Protein AF-A0A955LKS3-F1 (afdb_monomer_lite)

pLDDT: mean 90.47, std 11.72, range [43.03, 98.38]

Structure (mmCIF, N/CA/C/O backbone):
data_AF-A0A955LKS3-F1
#
_entry.id   AF-A0A955LKS3-F1
#
loop_
_atom_site.group_PDB
_atom_site.id
_atom_site.type_symbol
_atom_site.label_atom_id
_atom_site.label_alt_id
_atom_site.label_comp_id
_atom_site.label_asym_id
_atom_site.label_entity_id
_atom_site.label_seq_id
_atom_site.pdbx_PDB_ins_code
_atom_site.Cartn_x
_atom_site.Cartn_y
_atom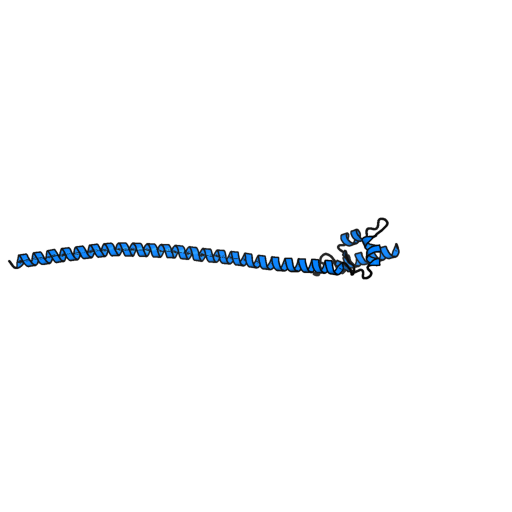_site.Cartn_z
_atom_site.occupancy
_atom_site.B_iso_or_equiv
_atom_site.auth_seq_id
_atom_site.auth_comp_id
_atom_site.auth_asym_id
_atom_site.auth_atom_id
_atom_site.pdbx_PDB_model_num
ATOM 1 N N . LYS A 1 1 ? 23.902 3.319 -39.694 1.00 69.25 1 LYS A N 1
ATOM 2 C CA . LYS A 1 1 ? 23.149 4.134 -38.701 1.00 69.25 1 LYS A CA 1
ATOM 3 C C . LYS A 1 1 ? 21.630 4.077 -38.940 1.00 69.25 1 LYS A C 1
ATOM 5 O O . LYS A 1 1 ? 20.949 3.507 -38.103 1.00 69.25 1 LYS A O 1
ATOM 10 N N . LYS A 1 2 ? 21.089 4.543 -40.083 1.00 78.06 2 LYS A N 1
ATOM 11 C CA . LYS A 1 2 ? 19.626 4.555 -40.359 1.00 78.06 2 LYS A CA 1
ATOM 12 C C . LYS A 1 2 ? 18.926 3.184 -40.276 1.00 78.06 2 LYS A C 1
ATOM 14 O O . LYS A 1 2 ? 17.928 3.069 -39.577 1.00 78.06 2 LYS A O 1
ATOM 19 N N . GLU A 1 3 ? 19.472 2.146 -40.913 1.00 83.38 3 GLU A N 1
ATOM 20 C CA . GLU A 1 3 ? 18.896 0.785 -40.846 1.00 83.38 3 GLU A CA 1
ATOM 21 C C . GLU A 1 3 ? 18.873 0.217 -39.422 1.00 83.38 3 GLU A C 1
ATOM 23 O O . GLU A 1 3 ? 17.921 -0.442 -39.017 1.00 83.38 3 GLU A O 1
ATOM 28 N N . PHE A 1 4 ? 19.892 0.535 -38.625 1.00 82.88 4 PHE A N 1
ATOM 29 C CA . PHE A 1 4 ? 19.967 0.101 -37.237 1.00 82.88 4 PHE A CA 1
ATOM 30 C C . PHE A 1 4 ? 18.887 0.778 -36.373 1.00 82.88 4 PHE A C 1
ATOM 32 O O . PHE A 1 4 ? 18.141 0.094 -35.680 1.00 82.88 4 PHE A O 1
ATOM 39 N N . VAL A 1 5 ? 18.722 2.102 -36.489 1.00 84.75 5 VAL A N 1
ATOM 40 C CA . VAL A 1 5 ? 17.639 2.854 -35.819 1.00 84.75 5 VAL A CA 1
ATOM 41 C C . VAL A 1 5 ? 16.265 2.304 -36.208 1.00 84.75 5 VAL A C 1
ATOM 43 O O . VAL A 1 5 ? 15.416 2.078 -35.346 1.00 84.75 5 VAL A O 1
ATOM 46 N N . LYS A 1 6 ? 16.056 2.020 -37.498 1.00 88.12 6 LYS A N 1
ATOM 47 C CA . LYS A 1 6 ? 14.826 1.398 -38.004 1.00 88.12 6 LYS A CA 1
ATOM 48 C C . LYS A 1 6 ? 14.591 0.016 -37.387 1.00 88.12 6 LYS A C 1
ATOM 50 O O . LYS A 1 6 ? 13.472 -0.279 -36.978 1.00 88.12 6 LYS A O 1
ATOM 55 N N . SER A 1 7 ? 15.633 -0.808 -37.280 1.00 89.56 7 SER A N 1
ATOM 56 C CA . SER A 1 7 ? 15.549 -2.129 -36.648 1.00 89.56 7 SER A CA 1
ATOM 57 C C . SER A 1 7 ? 15.196 -2.044 -35.162 1.00 89.56 7 SER A C 1
ATOM 59 O O . SER A 1 7 ? 14.412 -2.857 -34.679 1.00 89.56 7 SER A O 1
ATOM 61 N N . VAL A 1 8 ? 15.754 -1.078 -34.430 1.00 90.06 8 VAL A N 1
ATOM 62 C CA . VAL A 1 8 ? 15.442 -0.873 -33.005 1.00 90.06 8 VAL A CA 1
ATOM 63 C C . VAL A 1 8 ? 13.999 -0.410 -32.839 1.00 90.06 8 VAL A C 1
ATOM 65 O O . VAL A 1 8 ? 13.277 -0.948 -32.005 1.00 90.06 8 VAL A O 1
ATOM 68 N N . LYS A 1 9 ? 13.542 0.512 -33.692 1.00 92.31 9 LYS A N 1
ATOM 69 C CA . LYS A 1 9 ? 12.145 0.956 -33.726 1.00 92.31 9 LYS A CA 1
ATOM 70 C C . LYS A 1 9 ? 11.175 -0.202 -33.980 1.00 92.31 9 LYS A C 1
ATOM 72 O O . LYS A 1 9 ? 10.200 -0.342 -33.252 1.00 92.31 9 LYS A O 1
ATOM 77 N N . LEU A 1 10 ? 11.490 -1.074 -34.942 1.00 95.38 10 LEU A N 1
ATOM 78 C CA . LEU A 1 10 ? 10.701 -2.278 -35.215 1.00 95.38 10 LEU A CA 1
ATOM 79 C C . LEU A 1 10 ? 10.630 -3.198 -33.990 1.00 95.38 10 LEU A C 1
ATOM 81 O O . LEU A 1 10 ? 9.572 -3.748 -33.700 1.00 95.38 10 LEU A O 1
ATOM 85 N N . ARG A 1 11 ? 11.737 -3.348 -33.253 1.00 95.19 11 ARG A N 1
ATOM 86 C CA . ARG A 1 11 ? 11.751 -4.163 -32.034 1.00 95.19 11 ARG A CA 1
ATOM 87 C C . ARG A 1 11 ? 10.915 -3.540 -30.914 1.00 95.19 11 ARG A C 1
ATOM 89 O O . ARG A 1 11 ? 10.218 -4.272 -30.224 1.00 95.19 11 ARG A O 1
ATOM 96 N N . ILE A 1 12 ? 10.942 -2.216 -30.765 1.00 96.44 12 ILE A N 1
ATOM 97 C CA . ILE A 1 12 ? 10.061 -1.490 -29.836 1.00 96.44 12 ILE A CA 1
ATOM 98 C C . ILE A 1 12 ? 8.591 -1.753 -30.187 1.00 96.44 12 ILE A C 1
ATOM 100 O O . ILE A 1 12 ? 7.813 -2.116 -29.310 1.00 96.44 12 ILE A O 1
ATOM 104 N N . ASP A 1 13 ? 8.219 -1.615 -31.462 1.00 97.44 13 ASP A N 1
ATOM 105 C CA . ASP A 1 13 ? 6.843 -1.843 -31.921 1.00 97.44 13 ASP A CA 1
ATOM 106 C C . ASP A 1 13 ? 6.393 -3.290 -31.710 1.00 97.44 13 ASP A C 1
ATOM 108 O O . ASP A 1 13 ? 5.274 -3.542 -31.259 1.00 97.44 13 ASP A O 1
ATOM 112 N N . GLU A 1 14 ? 7.279 -4.246 -31.994 1.00 97.75 14 GLU A N 1
ATOM 113 C CA . GLU A 1 14 ? 7.033 -5.659 -31.734 1.00 97.75 14 GLU A CA 1
ATOM 114 C C . GLU A 1 14 ? 6.794 -5.913 -30.245 1.00 97.75 14 GLU A C 1
ATOM 116 O O . GLU A 1 14 ? 5.833 -6.597 -29.899 1.00 97.75 14 GLU A O 1
ATOM 121 N N . ILE A 1 15 ? 7.630 -5.348 -29.367 1.00 97.75 15 ILE A N 1
ATOM 122 C CA . ILE A 1 15 ? 7.488 -5.536 -27.923 1.00 97.75 15 ILE A CA 1
ATOM 123 C C . ILE A 1 15 ? 6.175 -4.941 -27.424 1.00 97.75 15 ILE A C 1
ATOM 125 O O . ILE A 1 15 ? 5.435 -5.611 -26.706 1.00 97.75 15 ILE A O 1
ATOM 129 N N . ALA A 1 16 ? 5.870 -3.713 -27.843 1.00 97.62 16 ALA A N 1
ATOM 130 C CA . ALA A 1 16 ? 4.649 -3.024 -27.457 1.00 97.62 16 ALA A CA 1
ATOM 131 C C . ALA A 1 16 ? 3.390 -3.783 -27.893 1.00 97.62 16 ALA A C 1
ATOM 133 O O . ALA A 1 16 ? 2.402 -3.795 -27.172 1.00 97.62 16 ALA A O 1
ATOM 134 N N . THR A 1 17 ? 3.433 -4.433 -29.058 1.00 96.94 17 THR A N 1
ATOM 135 C CA . THR A 1 17 ? 2.279 -5.161 -29.600 1.00 96.94 17 THR A CA 1
ATOM 136 C C . THR A 1 17 ? 2.147 -6.567 -29.015 1.00 96.94 17 THR A C 1
ATOM 138 O O . THR A 1 17 ? 1.034 -7.032 -28.809 1.00 96.94 17 THR A O 1
ATOM 141 N N . LYS A 1 18 ? 3.263 -7.271 -28.779 1.00 96.19 18 LYS A N 1
ATOM 142 C CA . LYS A 1 18 ? 3.244 -8.692 -28.392 1.00 96.19 18 LYS A CA 1
ATOM 143 C C . LYS A 1 18 ? 3.303 -8.945 -26.888 1.00 96.19 18 LYS A C 1
ATOM 145 O O . LYS A 1 18 ? 2.870 -10.008 -26.464 1.00 96.19 18 LYS A O 1
ATOM 150 N N . TYR A 1 19 ? 3.893 -8.041 -26.104 1.00 96.00 19 TYR A N 1
ATOM 151 C CA . TYR A 1 19 ? 4.193 -8.302 -24.687 1.00 96.00 19 TYR A CA 1
ATOM 152 C C . TYR A 1 19 ? 3.543 -7.314 -23.716 1.00 96.00 19 TYR A C 1
ATOM 154 O O . TYR A 1 19 ? 3.638 -7.517 -22.508 1.00 96.00 19 TYR A O 1
ATOM 162 N N . ILE A 1 20 ? 2.895 -6.260 -24.218 1.00 97.12 20 ILE A N 1
ATOM 163 C CA . ILE A 1 20 ? 2.095 -5.339 -23.405 1.00 97.12 20 ILE A CA 1
ATOM 164 C C . ILE A 1 20 ? 0.619 -5.651 -23.664 1.00 97.12 20 ILE A C 1
ATOM 166 O O . ILE A 1 20 ? -0.042 -4.996 -24.465 1.00 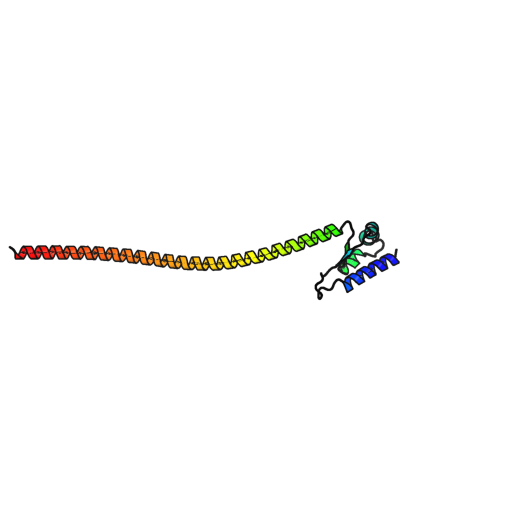97.12 20 ILE A O 1
ATOM 170 N N . ALA A 1 21 ? 0.120 -6.678 -22.982 1.00 95.75 21 ALA A N 1
ATOM 171 C CA . ALA A 1 21 ? -1.258 -7.151 -23.039 1.00 95.75 21 ALA A CA 1
ATOM 172 C C . ALA A 1 21 ? 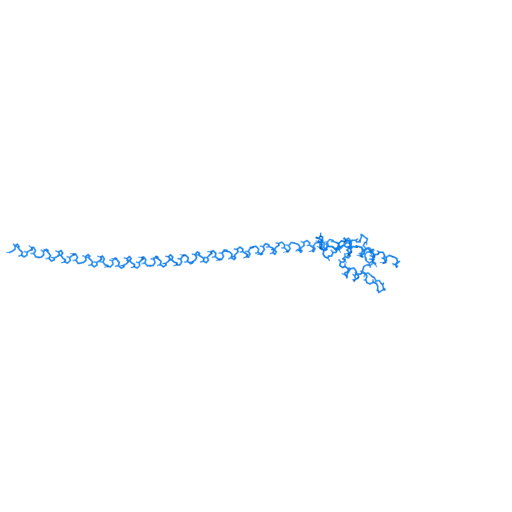-1.854 -7.229 -21.616 1.00 95.75 21 ALA A C 1
ATOM 174 O O . ALA A 1 21 ? -1.938 -8.314 -21.034 1.00 95.75 21 ALA A O 1
ATOM 175 N N . PRO A 1 22 ? -2.278 -6.090 -21.027 1.00 95.25 22 PRO A N 1
ATOM 176 C CA . PRO A 1 22 ? -2.871 -6.074 -19.687 1.00 95.25 22 PRO A CA 1
ATOM 177 C C . PRO A 1 22 ? -4.087 -6.998 -19.540 1.00 95.25 22 PRO A C 1
ATOM 179 O O . PRO A 1 22 ? -4.262 -7.609 -18.489 1.00 95.25 22 PRO A O 1
ATOM 182 N N . ASP A 1 23 ? -4.875 -7.162 -20.607 1.00 94.94 23 ASP A N 1
ATOM 183 C CA . ASP A 1 23 ? -6.034 -8.067 -20.642 1.00 94.94 23 ASP A CA 1
ATOM 184 C C . ASP A 1 23 ? -5.638 -9.555 -20.540 1.00 94.94 23 ASP A C 1
ATOM 186 O O . ASP A 1 23 ? -6.448 -10.390 -20.143 1.00 94.94 23 ASP A O 1
ATOM 190 N N . GLU A 1 24 ? -4.380 -9.887 -20.843 1.00 95.00 24 GLU A N 1
ATOM 191 C CA . GLU A 1 24 ? -3.789 -11.223 -20.686 1.00 95.00 24 GLU A CA 1
ATOM 192 C C . GLU A 1 24 ? -2.970 -11.354 -19.385 1.00 95.00 24 GLU A C 1
ATOM 194 O O . GLU A 1 24 ? -2.302 -12.363 -19.156 1.00 95.00 24 GLU A O 1
ATOM 199 N N . GLY A 1 25 ? -3.018 -10.347 -18.505 1.00 92.19 25 GLY A N 1
ATOM 200 C CA . GLY A 1 25 ? -2.351 -10.365 -17.202 1.00 92.19 25 GLY A CA 1
ATOM 201 C C . GLY A 1 25 ? -0.892 -9.905 -17.213 1.00 92.19 25 GLY A C 1
ATOM 202 O O . GLY A 1 25 ? -0.181 -10.124 -16.229 1.00 92.19 25 GLY A O 1
ATOM 203 N N . THR A 1 26 ? -0.418 -9.264 -18.287 1.00 95.06 26 THR A N 1
ATOM 204 C CA . THR A 1 26 ? 0.901 -8.613 -18.278 1.00 95.06 26 THR A CA 1
ATOM 205 C C . THR A 1 26 ? 0.844 -7.250 -17.591 1.00 95.06 26 THR A C 1
ATOM 207 O O . THR A 1 26 ? -0.220 -6.674 -17.364 1.00 95.06 26 THR A O 1
ATOM 210 N N . LEU A 1 27 ? 2.018 -6.683 -17.307 1.00 93.00 27 LEU A N 1
ATOM 211 C CA . LEU A 1 27 ? 2.105 -5.266 -16.972 1.00 93.00 27 LEU A CA 1
ATOM 212 C C . LEU A 1 27 ? 1.764 -4.406 -18.189 1.00 93.00 27 LEU A C 1
ATOM 214 O O . LEU A 1 27 ? 1.785 -4.847 -19.340 1.00 93.00 27 LEU A O 1
ATOM 218 N N . ASP A 1 28 ? 1.475 -3.147 -17.907 1.00 94.69 28 ASP A N 1
ATOM 219 C CA . ASP A 1 28 ? 1.121 -2.131 -18.883 1.00 94.69 28 ASP A CA 1
ATOM 220 C C . ASP A 1 28 ? 2.360 -1.444 -19.497 1.00 94.69 28 ASP A C 1
ATOM 222 O O . ASP A 1 28 ? 2.248 -0.471 -20.239 1.00 94.69 28 ASP A O 1
ATOM 226 N N . PHE A 1 29 ? 3.544 -1.994 -19.237 1.00 95.81 29 PHE A N 1
ATOM 227 C CA . PHE A 1 29 ? 4.816 -1.634 -19.844 1.00 95.81 29 PHE A CA 1
ATOM 228 C C . PHE A 1 29 ? 5.696 -2.880 -20.006 1.00 95.81 29 PHE A C 1
ATOM 230 O O . PHE A 1 29 ? 5.470 -3.907 -19.363 1.00 95.81 29 PHE A O 1
ATOM 237 N N . ALA A 1 30 ? 6.748 -2.777 -20.817 1.00 96.88 30 ALA A N 1
ATOM 238 C CA . ALA A 1 30 ? 7.747 -3.833 -20.977 1.00 96.88 30 ALA A CA 1
ATOM 239 C C . ALA A 1 30 ? 9.174 -3.280 -20.892 1.00 96.88 30 ALA A C 1
ATOM 241 O O . ALA A 1 30 ? 9.450 -2.175 -21.358 1.00 96.88 30 ALA A O 1
ATOM 242 N N . LEU A 1 31 ? 10.101 -4.064 -20.336 1.00 96.12 31 LEU A N 1
ATOM 243 C CA . LEU A 1 31 ? 11.530 -3.750 -20.376 1.00 96.12 31 LEU A CA 1
ATOM 244 C C . LEU A 1 31 ? 12.149 -4.324 -21.658 1.00 96.12 31 LEU A C 1
ATOM 246 O O . LEU A 1 31 ? 12.042 -5.521 -21.921 1.00 96.12 31 LEU A O 1
ATOM 250 N N . MET A 1 32 ? 12.835 -3.491 -22.440 1.00 95.94 32 MET A N 1
ATOM 251 C CA . MET A 1 32 ? 13.605 -3.926 -23.606 1.00 95.94 32 MET A CA 1
ATOM 252 C C . MET A 1 32 ? 15.088 -3.976 -23.249 1.00 95.94 32 MET A C 1
ATOM 254 O O . MET A 1 32 ? 15.755 -2.944 -23.187 1.00 95.94 32 MET A O 1
ATOM 258 N N . TYR A 1 33 ? 15.612 -5.179 -23.034 1.00 96.44 33 TYR A N 1
ATOM 259 C CA . TYR A 1 33 ? 17.016 -5.370 -22.687 1.00 96.44 33 TYR A CA 1
ATOM 260 C C . TYR A 1 33 ? 17.936 -5.253 -23.908 1.00 96.44 33 TYR A C 1
ATOM 262 O O . TYR A 1 33 ? 17.786 -5.980 -24.891 1.00 96.44 33 TYR A O 1
ATOM 270 N N . ILE A 1 34 ? 18.916 -4.352 -23.822 1.00 94.06 34 ILE A N 1
ATOM 271 C CA . ILE A 1 34 ? 19.985 -4.168 -24.804 1.00 94.06 34 ILE A CA 1
ATOM 272 C C . ILE A 1 34 ? 21.294 -4.654 -24.165 1.00 94.06 34 ILE A C 1
ATOM 274 O O . ILE A 1 34 ? 21.841 -3.951 -23.320 1.00 94.06 34 ILE A O 1
ATOM 278 N N . PRO A 1 35 ? 21.829 -5.828 -24.550 1.00 93.19 35 PRO A N 1
ATOM 279 C CA . PRO A 1 35 ? 22.935 -6.474 -23.835 1.00 93.19 35 PRO A CA 1
ATOM 280 C C . PRO A 1 35 ? 24.283 -5.751 -23.954 1.00 93.19 35 PRO A C 1
ATOM 282 O O . PRO A 1 35 ? 25.166 -5.956 -23.127 1.00 93.19 35 PRO A O 1
ATOM 285 N N . ALA A 1 36 ? 24.465 -4.925 -24.984 1.00 94.19 36 ALA A N 1
ATOM 286 C CA . ALA A 1 36 ? 25.708 -4.208 -25.231 1.00 94.19 36 ALA A CA 1
ATOM 287 C C . ALA A 1 36 ? 25.581 -2.750 -24.768 1.00 94.19 36 ALA A C 1
ATOM 289 O O . ALA A 1 36 ? 24.825 -1.969 -25.347 1.00 94.19 36 ALA A O 1
ATOM 290 N N . GLU A 1 37 ? 26.335 -2.380 -23.731 1.00 92.38 37 GLU A N 1
ATOM 291 C CA . GLU A 1 37 ? 26.251 -1.059 -23.092 1.00 92.38 37 GLU A CA 1
ATOM 292 C C . GLU A 1 37 ? 26.581 0.083 -24.064 1.00 92.38 37 GLU A C 1
ATOM 294 O O . GLU A 1 37 ? 25.867 1.079 -24.139 1.00 92.38 37 GLU A O 1
ATOM 299 N N . ASN A 1 38 ? 27.629 -0.079 -24.873 1.00 91.12 38 ASN A N 1
ATOM 300 C CA . ASN A 1 38 ? 27.989 0.883 -25.914 1.00 91.12 38 ASN A CA 1
ATOM 301 C C . ASN A 1 38 ? 26.858 1.073 -26.936 1.00 91.12 38 ASN A C 1
ATOM 303 O O . ASN A 1 38 ? 26.582 2.196 -27.343 1.00 91.12 38 ASN A O 1
ATOM 307 N N . VAL A 1 39 ? 26.166 -0.006 -27.315 1.00 88.62 39 VAL A N 1
ATOM 308 C CA . VAL A 1 39 ? 25.003 0.066 -28.205 1.00 88.62 39 VAL A CA 1
ATOM 309 C C . VAL A 1 39 ? 23.864 0.813 -27.521 1.00 88.62 39 VAL A C 1
ATOM 311 O O . VAL A 1 39 ? 23.286 1.704 -28.134 1.00 88.62 39 VAL A O 1
ATOM 314 N N . TYR A 1 40 ? 23.565 0.516 -26.254 1.00 90.94 40 TYR A N 1
ATOM 315 C CA . TYR A 1 40 ? 22.562 1.253 -25.482 1.00 90.94 40 TYR A CA 1
ATOM 316 C C . TYR A 1 40 ? 22.869 2.759 -25.455 1.00 90.94 40 TYR A C 1
ATOM 318 O O . TYR A 1 40 ? 22.000 3.561 -25.796 1.00 90.94 40 TYR A O 1
ATOM 326 N N . TYR A 1 41 ? 24.107 3.155 -25.145 1.00 88.75 41 TYR A N 1
ATOM 327 C CA . TYR A 1 41 ? 24.496 4.567 -25.120 1.00 88.75 41 TYR A CA 1
ATOM 328 C C . TYR A 1 41 ? 24.363 5.246 -26.482 1.00 88.75 41 TYR A C 1
ATOM 330 O O . TYR A 1 41 ? 23.767 6.314 -26.562 1.00 88.75 41 TYR A O 1
ATOM 338 N N . GLU A 1 42 ? 24.877 4.641 -27.551 1.00 85.12 42 GLU A N 1
ATOM 339 C CA . GLU A 1 42 ? 24.822 5.236 -28.894 1.00 85.12 42 GLU A CA 1
ATOM 340 C C . GLU A 1 42 ? 23.391 5.306 -29.458 1.00 85.12 42 GLU A C 1
ATOM 342 O O . GLU A 1 42 ? 23.085 6.166 -30.281 1.00 85.12 42 GLU A O 1
ATOM 347 N N . THR A 1 43 ? 22.502 4.412 -29.017 1.00 83.44 43 THR A N 1
ATOM 348 C CA . THR A 1 43 ? 21.150 4.262 -29.582 1.00 83.44 43 THR A CA 1
ATOM 349 C C . THR A 1 43 ? 20.078 4.985 -28.781 1.00 83.44 43 THR A C 1
ATOM 351 O O . THR A 1 43 ? 19.195 5.611 -29.358 1.00 83.44 43 THR A O 1
ATOM 354 N N . ILE A 1 44 ? 20.121 4.836 -27.458 1.00 85.88 44 ILE A N 1
ATOM 355 C CA . ILE A 1 44 ? 19.117 5.348 -26.527 1.00 85.88 44 ILE A CA 1
ATOM 356 C C . ILE A 1 44 ? 19.589 6.703 -25.998 1.00 85.88 44 ILE A C 1
ATOM 358 O O . ILE A 1 44 ? 18.877 7.683 -26.123 1.00 85.88 44 ILE A O 1
ATOM 362 N N . ILE A 1 45 ? 20.812 6.810 -25.473 1.00 82.31 45 ILE A N 1
ATOM 363 C CA . ILE A 1 45 ? 21.240 8.029 -24.760 1.00 82.31 45 ILE A CA 1
ATOM 364 C C . ILE A 1 45 ? 21.699 9.151 -25.697 1.00 82.31 45 ILE A C 1
ATOM 366 O O . ILE A 1 45 ? 21.324 10.303 -25.508 1.00 82.31 45 ILE A O 1
ATOM 370 N N . LYS A 1 46 ? 22.542 8.841 -26.683 1.00 78.19 46 LYS A N 1
ATOM 371 C CA . LYS A 1 46 ? 23.198 9.843 -27.533 1.00 78.19 46 LYS A CA 1
ATOM 372 C C . LYS A 1 46 ? 22.390 10.285 -28.745 1.00 78.19 46 LYS A C 1
ATOM 374 O O . LYS A 1 46 ? 22.892 11.142 -29.456 1.00 78.19 46 LYS A O 1
ATOM 379 N N . GLY A 1 47 ? 21.222 9.689 -29.007 1.00 65.56 47 GLY A N 1
ATOM 380 C CA . GLY A 1 47 ? 20.471 9.804 -30.264 1.00 65.56 47 GLY A CA 1
ATOM 381 C C . GLY A 1 47 ? 20.634 11.150 -30.980 1.00 65.56 47 GLY A C 1
ATOM 382 O O . GLY A 1 47 ? 19.936 12.111 -30.679 1.00 65.56 47 GLY A O 1
ATOM 383 N N . GLU A 1 48 ? 21.577 11.225 -31.921 1.00 59.00 48 GLU A N 1
ATOM 384 C CA . GLU A 1 48 ? 21.800 12.432 -32.717 1.00 59.00 48 GLU A CA 1
ATOM 385 C C . GLU A 1 48 ? 20.741 12.524 -33.824 1.00 59.00 48 GLU A C 1
ATOM 387 O O . GLU A 1 48 ? 20.331 11.508 -34.396 1.00 59.00 48 GLU A O 1
ATOM 392 N N . ASP A 1 49 ? 20.355 13.755 -34.162 1.00 53.28 49 ASP A N 1
ATOM 393 C CA . ASP A 1 49 ? 19.524 14.115 -35.318 1.00 53.28 49 ASP A CA 1
ATOM 394 C C . ASP A 1 49 ? 18.044 13.688 -35.247 1.00 53.28 49 ASP A C 1
ATOM 396 O O . ASP A 1 49 ? 17.555 12.900 -36.062 1.00 53.28 49 ASP A O 1
ATO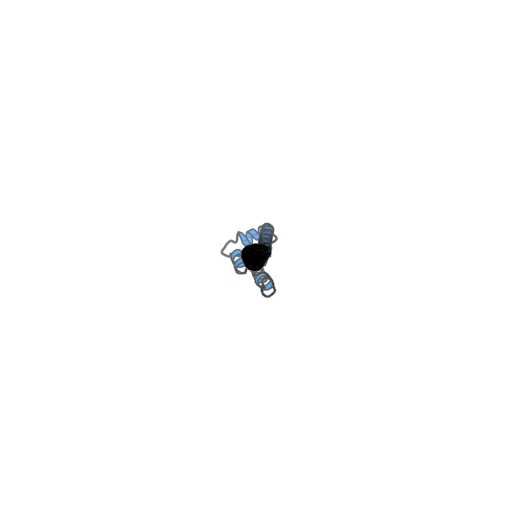M 400 N N . GLY A 1 50 ? 17.294 14.246 -34.288 1.00 54.19 50 GLY A N 1
ATOM 401 C CA . GLY A 1 50 ? 15.822 14.315 -34.347 1.00 54.19 50 GLY A CA 1
ATOM 402 C C . GLY A 1 50 ? 15.065 12.982 -34.248 1.00 54.19 50 GLY A C 1
ATOM 403 O O . GLY A 1 50 ? 13.845 12.964 -34.397 1.00 54.19 50 GLY A O 1
ATOM 404 N N . ASN A 1 51 ? 15.759 11.873 -33.982 1.00 61.44 51 ASN A N 1
ATOM 405 C CA . ASN A 1 51 ? 15.170 10.561 -33.727 1.00 61.44 51 ASN A CA 1
ATOM 406 C C . ASN A 1 51 ? 15.319 10.218 -32.248 1.00 61.44 51 ASN A C 1
ATOM 408 O O . ASN A 1 51 ? 16.209 9.464 -31.859 1.00 61.44 51 ASN A O 1
ATOM 412 N N . ASP A 1 52 ? 14.429 10.772 -31.431 1.00 79.56 52 ASP A N 1
ATOM 413 C CA . ASP A 1 52 ? 14.367 10.442 -30.014 1.00 79.56 52 ASP A CA 1
ATOM 414 C C . ASP A 1 52 ? 13.741 9.049 -29.824 1.00 79.56 52 ASP A C 1
ATOM 416 O O . ASP A 1 52 ? 12.539 8.885 -29.593 1.00 79.56 52 ASP A O 1
ATOM 420 N N . LEU A 1 53 ? 14.571 8.015 -29.994 1.00 87.69 53 LEU A N 1
ATOM 421 C CA . LEU A 1 53 ? 14.187 6.625 -29.758 1.00 87.69 53 LEU A CA 1
ATOM 422 C C . LEU A 1 53 ? 13.759 6.388 -28.308 1.00 87.69 53 LEU A C 1
ATOM 424 O O . LEU A 1 53 ? 12.962 5.482 -28.075 1.00 87.69 53 LEU A O 1
ATOM 428 N N . VAL A 1 54 ? 14.245 7.188 -27.353 1.00 88.50 54 VAL A N 1
ATOM 429 C CA . VAL A 1 54 ? 13.842 7.092 -25.944 1.00 88.50 54 VAL A CA 1
ATOM 430 C C . VAL A 1 54 ? 12.397 7.521 -25.797 1.00 88.50 54 VAL A C 1
ATOM 432 O O . VAL A 1 54 ? 11.579 6.746 -25.307 1.00 88.50 54 VAL A O 1
ATOM 435 N N . SER A 1 55 ? 12.062 8.714 -26.291 1.00 89.50 55 SER A N 1
ATOM 436 C CA . SER A 1 55 ? 10.682 9.198 -26.285 1.00 89.50 55 SER A CA 1
ATOM 437 C C . SER A 1 55 ? 9.763 8.286 -27.090 1.00 89.50 55 SER A C 1
ATOM 439 O O . SER A 1 55 ? 8.635 8.038 -26.670 1.00 89.50 55 SER A O 1
ATOM 441 N N . TYR A 1 56 ? 10.236 7.726 -28.210 1.00 93.00 56 TYR A N 1
ATOM 442 C CA . TYR A 1 56 ? 9.465 6.738 -28.965 1.00 93.00 56 TYR A CA 1
ATOM 443 C C . TYR A 1 56 ? 9.184 5.475 -28.144 1.00 93.00 56 TYR A C 1
ATOM 445 O O . TYR A 1 56 ? 8.036 5.038 -28.067 1.00 93.00 56 TYR A O 1
ATOM 453 N N . ALA A 1 57 ? 10.213 4.901 -27.514 1.00 94.38 57 ALA A N 1
ATOM 454 C CA . ALA A 1 57 ? 10.079 3.719 -26.671 1.00 94.38 57 ALA A CA 1
ATOM 455 C C . ALA A 1 57 ? 9.118 3.982 -25.505 1.00 94.38 57 ALA A C 1
ATOM 457 O O . ALA A 1 57 ? 8.153 3.238 -25.331 1.00 94.38 57 ALA A O 1
ATOM 458 N N . TYR A 1 58 ? 9.298 5.088 -24.780 1.00 93.50 58 TYR A N 1
ATOM 459 C CA . TYR A 1 58 ? 8.425 5.467 -23.670 1.00 93.50 58 TYR A CA 1
ATOM 460 C C . TYR A 1 58 ? 6.989 5.753 -24.109 1.00 93.50 58 TYR A C 1
ATOM 462 O O . TYR A 1 58 ? 6.058 5.297 -23.449 1.00 93.50 58 TYR A O 1
ATOM 470 N N . GLY A 1 59 ? 6.784 6.406 -25.256 1.00 95.38 59 GLY A N 1
ATOM 471 C CA . GLY A 1 59 ? 5.454 6.584 -25.846 1.00 95.38 59 GLY A CA 1
ATOM 472 C C . GLY A 1 59 ? 4.776 5.259 -26.214 1.00 95.38 59 GLY A C 1
ATOM 473 O O . GLY A 1 59 ? 3.551 5.161 -26.210 1.00 95.38 59 GLY A O 1
ATOM 474 N N . LYS A 1 60 ? 5.566 4.214 -26.477 1.00 96.94 60 LYS A N 1
ATOM 475 C CA . LYS A 1 60 ? 5.113 2.831 -26.683 1.00 96.94 60 LYS A CA 1
ATOM 476 C C . LYS A 1 60 ? 5.090 1.997 -25.401 1.00 96.94 60 LYS A C 1
ATOM 478 O O . LYS A 1 60 ? 4.823 0.803 -25.474 1.00 96.94 60 LYS A O 1
ATOM 483 N N . ARG A 1 61 ? 5.343 2.611 -24.238 1.00 97.00 61 ARG A N 1
ATOM 484 C CA . ARG A 1 61 ? 5.408 1.948 -22.923 1.00 97.00 61 ARG A CA 1
ATOM 485 C C . ARG A 1 61 ? 6.487 0.857 -22.868 1.00 97.00 61 ARG A C 1
ATOM 487 O O . ARG A 1 61 ? 6.414 -0.085 -22.086 1.00 97.00 61 ARG A O 1
ATOM 494 N N . VAL A 1 62 ? 7.513 0.998 -23.700 1.00 97.19 62 VAL A N 1
ATOM 495 C CA . VAL A 1 62 ? 8.705 0.157 -23.713 1.00 97.19 62 VAL A CA 1
ATOM 496 C C . VAL A 1 62 ? 9.829 0.935 -23.047 1.00 97.19 62 VAL A C 1
ATOM 498 O O . VAL A 1 62 ? 10.137 2.054 -23.443 1.00 97.19 62 VAL A O 1
ATOM 501 N N . ILE A 1 63 ? 10.455 0.346 -22.038 1.00 95.50 63 ILE A N 1
ATOM 502 C CA . ILE A 1 63 ? 11.533 0.960 -21.267 1.00 95.50 63 ILE A CA 1
ATOM 503 C C . ILE A 1 63 ? 12.840 0.280 -21.677 1.00 95.50 63 ILE A C 1
ATOM 505 O O . ILE A 1 63 ? 13.062 -0.880 -21.317 1.00 95.50 63 ILE A O 1
ATOM 509 N N . PRO A 1 64 ? 13.711 0.949 -22.450 1.00 94.75 64 PRO A N 1
ATOM 510 C CA . PRO A 1 64 ? 15.016 0.401 -22.784 1.00 94.75 64 PRO A CA 1
ATOM 511 C C . PRO A 1 64 ? 15.880 0.285 -21.527 1.00 94.75 64 PRO A C 1
ATOM 513 O O . PRO A 1 64 ? 15.999 1.237 -20.758 1.00 94.75 64 PRO A O 1
ATOM 516 N N . VAL A 1 65 ? 16.517 -0.867 -21.342 1.00 95.69 65 VAL A N 1
ATOM 517 C CA . VAL A 1 65 ? 17.410 -1.140 -20.210 1.00 95.69 65 VAL A CA 1
ATOM 518 C C . VAL A 1 65 ? 18.705 -1.783 -20.694 1.00 95.69 65 VAL A C 1
ATOM 520 O O . VAL A 1 65 ? 18.729 -2.498 -21.695 1.00 95.69 65 VAL A O 1
ATOM 523 N N . SER A 1 66 ? 19.790 -1.522 -19.980 1.00 95.81 66 SER A N 1
ATOM 524 C CA . SER A 1 66 ? 21.137 -2.021 -20.238 1.00 95.81 66 SER A CA 1
ATOM 525 C C . SER A 1 66 ? 21.613 -2.902 -19.074 1.00 95.81 66 SER A C 1
ATOM 527 O O . SER A 1 66 ? 20.978 -2.903 -18.014 1.00 95.81 66 SER A O 1
ATOM 529 N N . PRO A 1 67 ? 22.726 -3.649 -19.208 1.00 95.44 67 PRO A N 1
ATOM 530 C CA . PRO A 1 67 ? 23.299 -4.412 -18.099 1.00 95.44 67 PRO A CA 1
ATOM 531 C C . PRO A 1 67 ? 23.505 -3.572 -16.832 1.00 95.44 67 PRO A C 1
ATOM 533 O O . PRO A 1 67 ? 23.218 -4.046 -15.735 1.00 95.44 67 PRO A O 1
ATOM 536 N N . ASN A 1 68 ? 23.940 -2.317 -16.986 1.00 94.00 68 ASN A N 1
ATOM 537 C CA . ASN A 1 68 ? 24.238 -1.431 -15.862 1.00 94.00 68 ASN A CA 1
ATOM 538 C C . ASN A 1 68 ? 22.985 -0.952 -15.118 1.00 94.00 68 ASN A C 1
ATOM 540 O O . ASN A 1 68 ? 23.035 -0.757 -13.904 1.00 94.00 68 ASN A O 1
ATOM 544 N N . ASN A 1 69 ? 21.863 -0.750 -15.818 1.00 92.38 69 ASN A N 1
ATOM 545 C CA . ASN A 1 69 ? 20.658 -0.180 -15.209 1.00 92.38 69 ASN A CA 1
ATOM 546 C C . ASN A 1 69 ? 19.537 -1.201 -14.949 1.00 92.38 69 ASN A C 1
ATOM 548 O O . ASN A 1 69 ? 18.659 -0.921 -14.133 1.00 92.38 69 ASN A O 1
ATOM 552 N N . LEU A 1 70 ? 19.583 -2.396 -15.551 1.00 95.50 70 LEU A N 1
ATOM 553 C CA . LEU A 1 70 ? 18.567 -3.435 -15.359 1.00 95.50 70 LEU A CA 1
ATOM 554 C C . LEU A 1 70 ? 18.396 -3.785 -13.876 1.00 95.50 70 LEU A C 1
ATOM 556 O O . LEU A 1 70 ? 17.270 -3.859 -13.388 1.00 95.50 70 LEU A O 1
ATOM 560 N N . TYR A 1 71 ? 19.506 -3.944 -13.148 1.00 94.25 71 TYR A N 1
ATOM 561 C CA . TYR A 1 71 ? 19.472 -4.239 -11.715 1.00 94.25 71 TYR A CA 1
ATOM 562 C C . TYR A 1 71 ? 18.733 -3.154 -10.917 1.00 94.25 71 TYR A C 1
ATOM 564 O O . TYR A 1 71 ? 17.918 -3.474 -10.054 1.00 94.25 71 TYR A O 1
ATOM 572 N N . VAL A 1 72 ? 18.950 -1.876 -11.248 1.00 95.69 72 VAL A N 1
ATOM 573 C CA . VAL A 1 72 ? 18.290 -0.745 -10.578 1.00 95.69 72 VAL A CA 1
ATOM 574 C C . VAL A 1 72 ? 16.780 -0.779 -10.818 1.00 95.69 72 VAL A C 1
ATOM 576 O O . VAL A 1 72 ? 16.011 -0.658 -9.867 1.00 95.69 72 VAL A O 1
ATOM 579 N N . TYR A 1 73 ? 16.341 -1.015 -12.058 1.00 94.38 73 TYR A N 1
ATOM 580 C CA . TYR A 1 73 ? 14.914 -1.154 -12.369 1.00 94.38 73 TYR A CA 1
ATOM 581 C C . TYR A 1 73 ? 14.273 -2.329 -11.627 1.00 94.38 73 TYR A C 1
ATOM 583 O O . TYR A 1 73 ? 13.214 -2.162 -11.020 1.00 94.38 73 TYR A O 1
ATOM 591 N N . LEU A 1 74 ? 14.921 -3.498 -11.616 1.00 94.94 74 LEU A N 1
ATOM 592 C CA . LEU A 1 74 ? 14.425 -4.665 -10.882 1.00 94.94 74 LEU A CA 1
ATOM 593 C C . LEU A 1 74 ? 14.345 -4.397 -9.375 1.00 94.94 74 LEU A C 1
ATOM 595 O O . LEU A 1 74 ? 13.363 -4.774 -8.739 1.00 94.94 74 LEU A O 1
ATOM 599 N N . GLN A 1 75 ? 15.333 -3.706 -8.805 1.00 96.00 75 GLN A N 1
ATOM 600 C CA . GLN A 1 75 ? 15.318 -3.319 -7.398 1.00 96.00 75 GLN A CA 1
ATOM 601 C C . GLN A 1 75 ? 14.167 -2.350 -7.087 1.00 96.00 75 GLN A C 1
ATOM 603 O O . GLN A 1 75 ? 13.479 -2.535 -6.080 1.00 96.00 75 GLN A O 1
ATOM 608 N N . THR A 1 76 ? 13.913 -1.363 -7.951 1.00 95.31 76 THR A N 1
ATOM 609 C CA . THR A 1 76 ? 12.774 -0.442 -7.813 1.00 95.31 76 THR A CA 1
ATOM 610 C C . THR A 1 76 ? 11.441 -1.186 -7.896 1.00 95.31 76 THR A C 1
ATOM 612 O O . THR A 1 76 ? 10.577 -0.972 -7.046 1.00 95.31 76 THR A O 1
ATOM 615 N N . ILE A 1 77 ? 11.285 -2.120 -8.841 1.00 94.38 77 ILE A N 1
ATOM 616 C CA . ILE A 1 77 ? 10.085 -2.968 -8.948 1.00 94.38 77 ILE A CA 1
ATOM 617 C C . ILE A 1 77 ? 9.911 -3.813 -7.678 1.00 94.38 77 ILE A C 1
ATOM 619 O O . ILE A 1 77 ? 8.838 -3.819 -7.079 1.00 94.38 77 ILE A O 1
ATOM 623 N N . ALA A 1 78 ? 10.972 -4.472 -7.205 1.00 95.69 78 ALA A N 1
ATOM 624 C CA . ALA A 1 78 ? 10.934 -5.278 -5.986 1.00 95.69 78 ALA A CA 1
ATOM 625 C C . ALA A 1 78 ? 10.614 -4.446 -4.732 1.00 95.69 78 ALA A C 1
ATOM 627 O O . ALA A 1 78 ? 9.996 -4.941 -3.788 1.00 95.69 78 ALA A O 1
ATOM 628 N N . MET A 1 79 ? 11.043 -3.184 -4.689 1.00 96.50 79 MET A N 1
ATOM 629 C CA . MET A 1 79 ? 10.677 -2.252 -3.625 1.00 96.50 79 MET A CA 1
ATOM 630 C C . MET A 1 79 ? 9.196 -1.864 -3.710 1.00 96.50 79 MET A C 1
ATOM 632 O O . MET A 1 79 ? 8.509 -1.926 -2.693 1.00 96.50 79 MET A O 1
ATOM 636 N N . GLY A 1 80 ? 8.691 -1.545 -4.906 1.00 94.75 80 GLY A N 1
ATOM 637 C CA . GLY A 1 80 ? 7.274 -1.252 -5.135 1.00 94.75 80 GLY A CA 1
ATOM 638 C C . GLY A 1 80 ? 6.363 -2.409 -4.716 1.00 94.75 80 GLY A C 1
ATOM 639 O O . GLY A 1 80 ? 5.435 -2.210 -3.936 1.00 94.75 80 GLY A O 1
ATOM 640 N N . LEU A 1 81 ? 6.692 -3.638 -5.128 1.00 93.62 81 LEU A N 1
ATOM 641 C CA . LEU A 1 81 ? 5.943 -4.845 -4.754 1.00 93.62 81 LEU A CA 1
ATOM 642 C C . LEU A 1 81 ? 5.935 -5.087 -3.237 1.00 93.62 81 LEU A C 1
ATOM 644 O O . LEU A 1 81 ? 4.896 -5.421 -2.668 1.00 93.62 81 LEU A O 1
ATOM 648 N N . ARG A 1 82 ? 7.071 -4.881 -2.556 1.00 95.00 82 ARG A N 1
ATOM 649 C CA . ARG A 1 82 ? 7.130 -4.953 -1.085 1.00 95.00 82 ARG A CA 1
ATOM 650 C C . ARG A 1 82 ? 6.270 -3.874 -0.428 1.00 95.00 82 ARG A C 1
ATOM 652 O O . ARG A 1 82 ? 5.575 -4.173 0.538 1.00 95.00 82 ARG A O 1
ATOM 659 N N . GLY A 1 83 ? 6.270 -2.656 -0.970 1.00 96.31 83 GLY A N 1
ATOM 660 C CA . GLY A 1 83 ? 5.395 -1.572 -0.520 1.00 96.31 83 GLY A CA 1
ATOM 661 C C . GLY A 1 83 ? 3.912 -1.946 -0.599 1.00 96.31 83 GLY A C 1
ATOM 662 O O . GLY A 1 83 ? 3.193 -1.780 0.383 1.00 96.31 83 GLY A O 1
ATOM 663 N N . MET A 1 84 ? 3.479 -2.546 -1.712 1.00 94.31 84 MET A N 1
ATOM 664 C CA . MET A 1 84 ? 2.096 -3.016 -1.889 1.00 94.31 84 MET A CA 1
ATOM 665 C C . MET A 1 84 ? 1.709 -4.105 -0.877 1.00 94.31 84 MET A C 1
ATOM 667 O O . MET A 1 84 ? 0.601 -4.098 -0.345 1.00 94.31 84 MET A O 1
ATOM 671 N N . GLN A 1 85 ? 2.621 -5.032 -0.563 1.00 94.38 85 GLN A N 1
ATOM 672 C CA . GLN A 1 85 ? 2.373 -6.051 0.466 1.00 94.38 85 GLN A CA 1
ATOM 673 C C . GLN A 1 85 ? 2.215 -5.437 1.862 1.00 94.38 85 GLN A C 1
ATOM 675 O O . GLN A 1 85 ? 1.352 -5.864 2.630 1.00 94.38 85 GLN A O 1
ATOM 680 N N . VAL A 1 86 ? 3.032 -4.434 2.196 1.00 95.94 86 VAL A N 1
ATOM 681 C CA . VAL A 1 86 ? 2.919 -3.701 3.465 1.00 95.94 86 VAL A CA 1
ATOM 682 C C . VAL A 1 86 ? 1.594 -2.941 3.534 1.00 95.94 86 VAL A C 1
ATOM 684 O O . VAL A 1 86 ? 0.909 -3.022 4.550 1.00 95.94 86 VAL A O 1
ATOM 687 N N . GLU A 1 87 ? 1.200 -2.262 2.455 1.00 96.25 87 GLU A N 1
ATOM 688 C CA . GLU A 1 87 ? -0.087 -1.564 2.364 1.00 96.25 87 GLU A CA 1
ATOM 689 C C . GLU A 1 87 ? -1.267 -2.520 2.591 1.00 96.25 87 GLU A C 1
ATOM 691 O O . GLU A 1 87 ? -2.177 -2.210 3.361 1.00 96.25 87 GLU A O 1
ATOM 696 N N . HIS A 1 88 ? -1.242 -3.700 1.962 1.00 95.94 88 HIS A N 1
ATOM 697 C CA . HIS A 1 88 ? -2.293 -4.701 2.123 1.00 95.94 88 HIS A CA 1
ATOM 698 C C . HIS A 1 88 ? -2.439 -5.142 3.584 1.00 95.94 88 HIS A C 1
ATOM 700 O O . HIS A 1 88 ? -3.531 -5.056 4.144 1.00 95.94 88 HIS A O 1
ATOM 706 N N . ARG A 1 89 ? -1.328 -5.501 4.238 1.00 94.19 89 ARG A N 1
ATOM 707 C CA . ARG A 1 89 ? -1.330 -5.879 5.661 1.00 94.19 89 ARG A CA 1
ATOM 708 C C . ARG A 1 89 ? -1.786 -4.739 6.568 1.00 94.19 89 ARG A C 1
ATOM 710 O O . ARG A 1 89 ? -2.491 -4.973 7.542 1.00 94.19 89 ARG A O 1
ATOM 717 N N . ALA A 1 90 ? -1.407 -3.499 6.261 1.00 96.44 90 ALA A N 1
ATOM 718 C CA . ALA A 1 90 ? -1.861 -2.341 7.024 1.00 96.44 90 ALA A CA 1
ATOM 719 C C . ALA A 1 90 ? -3.388 -2.172 6.942 1.00 96.44 90 ALA A C 1
ATOM 721 O O . ALA A 1 90 ? -4.022 -1.880 7.955 1.00 96.44 90 ALA A O 1
ATOM 722 N N . LYS A 1 91 ? -3.994 -2.407 5.769 1.00 97.25 91 LYS A N 1
ATOM 723 C CA . LYS A 1 91 ? -5.459 -2.401 5.611 1.00 97.25 91 LYS A CA 1
ATOM 724 C C . LYS A 1 91 ? -6.131 -3.500 6.434 1.00 97.25 91 LYS A C 1
ATOM 726 O O . LYS A 1 91 ? -7.147 -3.222 7.066 1.00 97.25 91 LYS A O 1
ATOM 731 N N . GLU A 1 92 ? -5.561 -4.704 6.465 1.00 97.25 92 GLU A N 1
ATOM 732 C CA . GLU A 1 92 ? -6.060 -5.803 7.307 1.00 97.25 92 GLU A CA 1
ATOM 733 C C . GLU A 1 92 ? -6.015 -5.432 8.797 1.00 97.25 92 GLU A C 1
ATOM 735 O O . GLU A 1 92 ? -7.033 -5.518 9.480 1.00 97.25 92 GLU A O 1
ATOM 740 N N . ILE A 1 93 ? -4.883 -4.902 9.279 1.00 97.62 93 ILE A N 1
ATOM 741 C CA . ILE A 1 93 ? -4.727 -4.455 10.674 1.00 97.62 93 ILE A CA 1
ATOM 742 C C . ILE A 1 93 ? -5.751 -3.368 11.029 1.00 97.62 93 ILE A C 1
ATOM 744 O O . ILE A 1 93 ? -6.354 -3.406 12.100 1.00 97.62 93 ILE A O 1
ATOM 748 N N . LEU A 1 94 ? -5.976 -2.391 10.146 1.00 97.62 94 LEU A N 1
ATOM 749 C CA . LEU A 1 94 ? -6.973 -1.341 10.379 1.00 97.62 94 LEU A CA 1
ATOM 750 C C . LEU A 1 94 ? -8.399 -1.906 10.453 1.00 97.62 94 LEU A C 1
ATOM 752 O O . LEU A 1 94 ? -9.186 -1.471 11.297 1.00 97.62 94 LEU A O 1
ATOM 756 N N . ALA A 1 95 ? -8.728 -2.882 9.604 1.00 97.62 95 ALA A N 1
ATOM 757 C CA . ALA A 1 95 ? -10.016 -3.566 9.657 1.00 97.62 95 ALA A CA 1
ATOM 758 C C . ALA A 1 95 ? -10.186 -4.343 10.976 1.00 97.62 95 ALA A C 1
ATOM 760 O O . ALA A 1 95 ? -11.243 -4.261 11.604 1.00 97.62 95 ALA A O 1
ATOM 761 N N . ASP A 1 96 ? -9.140 -5.030 11.439 1.00 97.69 96 ASP A N 1
ATOM 762 C CA . ASP A 1 96 ? -9.127 -5.733 12.726 1.00 97.69 96 ASP A CA 1
ATOM 763 C C . ASP A 1 96 ? -9.341 -4.785 13.903 1.00 97.69 96 ASP A C 1
ATOM 765 O O . ASP A 1 96 ? -10.195 -5.037 14.752 1.00 97.69 96 ASP A O 1
ATOM 769 N N . LEU A 1 97 ? -8.630 -3.657 13.925 1.00 97.69 97 LEU A N 1
ATOM 770 C CA . LEU A 1 97 ? -8.786 -2.639 14.964 1.00 97.69 97 LEU A CA 1
ATOM 771 C C . LEU A 1 97 ? -10.202 -2.054 14.992 1.00 97.69 97 LEU A C 1
ATOM 773 O O . LEU A 1 97 ? -10.751 -1.827 16.068 1.00 97.69 97 LEU A O 1
ATOM 777 N N . SER A 1 98 ? -10.825 -1.845 13.829 1.00 97.50 98 SER A N 1
ATOM 778 C CA . SER A 1 98 ? -12.214 -1.376 13.751 1.00 97.50 98 SER A CA 1
ATOM 779 C C . SER A 1 98 ? -13.201 -2.387 14.352 1.00 97.50 98 SER A C 1
ATOM 781 O O . SER A 1 98 ? -14.104 -2.008 15.111 1.00 97.50 98 SER A O 1
ATOM 783 N N . ARG A 1 99 ? -13.001 -3.683 14.075 1.00 97.69 99 ARG A N 1
ATOM 784 C CA . ARG A 1 99 ? -13.791 -4.766 14.682 1.00 97.69 99 ARG A CA 1
ATOM 785 C C . ARG A 1 99 ? -13.595 -4.820 16.194 1.00 97.69 99 ARG A C 1
ATOM 787 O O . ARG A 1 99 ? -14.583 -4.784 16.924 1.00 97.69 99 ARG A O 1
ATOM 794 N N . LEU A 1 100 ? -12.344 -4.802 16.654 1.00 97.88 100 LEU A N 1
ATOM 795 C CA . LEU A 1 100 ? -12.007 -4.792 18.079 1.00 97.88 100 LEU A CA 1
ATOM 796 C C . LEU A 1 100 ? -12.612 -3.592 18.810 1.00 97.88 100 LEU A C 1
ATOM 798 O O . LEU A 1 100 ? -13.144 -3.754 19.901 1.00 97.88 100 LEU A O 1
ATOM 802 N N . ASN A 1 101 ? -12.593 -2.399 18.210 1.00 97.75 101 ASN A N 1
ATOM 803 C CA . ASN A 1 101 ? -13.213 -1.218 18.808 1.00 97.75 101 ASN A CA 1
ATOM 804 C C . ASN A 1 101 ? -14.728 -1.402 18.991 1.00 97.75 101 ASN A C 1
ATOM 806 O O . ASN A 1 101 ? -15.276 -1.059 20.033 1.00 97.75 101 ASN A O 1
ATOM 810 N N . THR A 1 102 ? -15.397 -2.000 18.002 1.00 97.81 102 THR A N 1
ATOM 811 C CA . THR A 1 102 ? -16.835 -2.302 18.080 1.00 97.81 102 THR A CA 1
ATOM 812 C C . THR A 1 102 ? -17.140 -3.308 19.193 1.00 97.81 102 THR A C 1
ATOM 814 O O . THR A 1 102 ? -18.114 -3.150 19.929 1.00 97.81 102 THR A O 1
ATOM 817 N N . GLU A 1 103 ? -16.319 -4.349 19.331 1.00 97.44 103 GLU A N 1
ATOM 818 C CA . GLU A 1 103 ? -16.443 -5.325 20.420 1.00 97.44 103 GLU A CA 1
ATOM 819 C C . GLU A 1 103 ? -16.188 -4.682 21.783 1.00 97.44 103 GLU A C 1
ATOM 821 O O . GLU A 1 103 ? -16.965 -4.891 22.715 1.00 97.44 103 GLU A O 1
ATOM 826 N N . PHE A 1 104 ? -15.159 -3.842 21.882 1.00 97.94 104 PHE A N 1
ATOM 827 C CA . PHE A 1 104 ? -14.830 -3.113 23.098 1.00 97.94 104 PHE A CA 1
ATOM 828 C C . PHE A 1 104 ? -15.994 -2.231 23.556 1.00 97.94 104 PHE A C 1
ATOM 830 O O . PHE A 1 104 ? -16.387 -2.318 24.717 1.00 97.94 104 PHE A O 1
ATOM 837 N N . THR A 1 105 ? -16.624 -1.473 22.650 1.00 98.19 105 THR A N 1
ATOM 838 C CA . THR A 1 105 ? -17.810 -0.664 22.975 1.00 98.19 105 THR A CA 1
ATOM 839 C C . THR A 1 105 ? -18.939 -1.508 23.569 1.00 98.19 105 THR A C 1
ATOM 841 O O . THR A 1 105 ? -19.491 -1.134 24.600 1.00 98.19 105 THR A O 1
ATOM 844 N N . LYS A 1 106 ? -19.244 -2.680 22.995 1.00 97.81 106 LYS A N 1
ATOM 845 C CA . LYS A 1 106 ? -20.287 -3.579 23.530 1.00 97.81 106 LYS A CA 1
ATOM 846 C C . LYS A 1 106 ? -19.964 -4.079 24.938 1.00 97.81 106 LYS A C 1
ATOM 848 O O . LYS A 1 106 ? -20.858 -4.211 25.778 1.00 97.81 106 LYS A O 1
ATOM 853 N N . VAL A 1 107 ? -18.690 -4.379 25.199 1.00 98.12 107 VAL A N 1
ATOM 854 C CA . VAL A 1 107 ? -18.232 -4.780 26.535 1.00 98.12 107 VAL A CA 1
ATOM 855 C C . VAL A 1 107 ? -18.372 -3.616 27.512 1.00 98.12 107 VAL A C 1
ATOM 857 O O . VAL A 1 107 ? -18.890 -3.822 28.607 1.00 98.12 107 VAL A O 1
ATOM 860 N N . THR A 1 108 ? -17.982 -2.399 27.124 1.00 98.19 108 THR A N 1
ATOM 861 C CA . THR A 1 108 ? -18.142 -1.199 27.959 1.00 98.19 108 THR A CA 1
ATOM 862 C C . THR A 1 108 ? -19.611 -0.925 28.279 1.00 98.19 108 THR A C 1
ATOM 864 O O . THR A 1 108 ? -19.947 -0.736 29.443 1.00 98.19 108 THR A O 1
ATOM 867 N N . GLU A 1 109 ? -20.511 -1.002 27.296 1.00 98.19 109 GLU A N 1
ATOM 868 C CA . GLU A 1 109 ? -21.956 -0.846 27.519 1.00 98.19 109 GLU A CA 1
ATOM 869 C C . GLU A 1 109 ? -22.499 -1.891 28.506 1.00 98.19 109 GLU A C 1
ATOM 871 O O . GLU A 1 109 ? -23.252 -1.565 29.426 1.00 98.19 109 GLU A O 1
ATOM 876 N N . SER A 1 110 ? -22.081 -3.151 28.355 1.00 98.06 110 SER A N 1
ATOM 877 C CA . SER A 1 110 ? -22.472 -4.234 29.266 1.00 98.06 110 SER A CA 1
ATOM 878 C C . SER A 1 110 ? -21.933 -4.007 30.683 1.00 98.06 110 SER A C 1
ATOM 880 O O . SER A 1 110 ? -22.635 -4.252 31.667 1.00 98.06 110 SER A O 1
ATOM 882 N N . TYR A 1 111 ? -20.703 -3.506 30.795 1.00 98.06 111 TYR A N 1
ATOM 883 C CA . TYR A 1 111 ? -20.072 -3.160 32.065 1.00 98.06 111 TYR A CA 1
ATOM 884 C C . TYR A 1 111 ? -20.790 -1.996 32.764 1.00 98.06 111 TYR A C 1
ATOM 886 O O . TYR A 1 111 ? -21.048 -2.064 33.967 1.00 98.06 111 TYR A O 1
ATOM 894 N N . ASP A 1 112 ? -21.207 -0.971 32.020 1.00 98.31 112 ASP A N 1
ATOM 895 C CA . ASP A 1 112 ? -21.976 0.155 32.557 1.00 98.31 112 ASP A CA 1
ATOM 896 C C . ASP A 1 112 ? -23.346 -0.289 33.090 1.00 98.31 112 ASP A C 1
ATOM 898 O O . ASP A 1 112 ? -23.794 0.158 34.152 1.00 98.31 112 ASP A O 1
ATOM 902 N N . VAL A 1 113 ? -24.021 -1.197 32.377 1.00 98.31 113 VAL A N 1
ATOM 903 C CA . VAL A 1 113 ? -25.281 -1.805 32.835 1.00 98.31 113 VAL A CA 1
ATOM 904 C C . VAL A 1 113 ? -25.063 -2.600 34.123 1.00 98.31 113 VAL A C 1
ATOM 906 O O . VAL A 1 113 ? -25.825 -2.438 35.080 1.00 98.31 113 VAL A O 1
ATOM 909 N N . LEU A 1 114 ? -23.999 -3.403 34.191 1.00 98.25 114 LEU A N 1
ATOM 910 C CA . LEU A 1 114 ? -23.634 -4.129 35.406 1.00 98.25 114 LEU A CA 1
ATOM 911 C C . LEU A 1 114 ? -23.389 -3.171 36.582 1.00 98.25 114 LEU A C 1
ATOM 913 O O . LEU A 1 114 ? -23.923 -3.392 37.670 1.00 98.25 114 LEU A O 1
ATOM 917 N N . GLY A 1 115 ? -22.661 -2.075 36.357 1.00 98.25 115 GLY A N 1
ATOM 918 C CA . GLY A 1 115 ? -22.437 -1.035 37.362 1.00 98.25 115 GLY A CA 1
ATOM 919 C C . GLY A 1 115 ? -23.746 -0.452 37.905 1.00 98.25 115 GLY A C 1
ATOM 920 O O . GLY A 1 115 ? -23.923 -0.347 39.120 1.00 98.25 115 GLY A O 1
ATOM 921 N N . LYS A 1 116 ? -24.720 -0.158 37.032 1.00 98.38 116 LYS A N 1
ATOM 922 C CA . LYS A 1 116 ? -26.060 0.308 37.444 1.00 98.38 116 LYS A CA 1
ATOM 923 C C . LYS A 1 116 ? -26.797 -0.722 38.303 1.00 98.38 116 LYS A C 1
ATOM 925 O O . LYS A 1 116 ? -27.439 -0.344 39.289 1.00 98.38 116 LYS A O 1
ATOM 930 N N . HIS A 1 117 ? -26.713 -2.007 37.956 1.00 98.12 117 HIS A N 1
ATOM 931 C CA . HIS A 1 117 ? -27.327 -3.078 38.744 1.00 98.12 117 HIS A CA 1
ATOM 932 C C . HIS A 1 117 ? -26.690 -3.2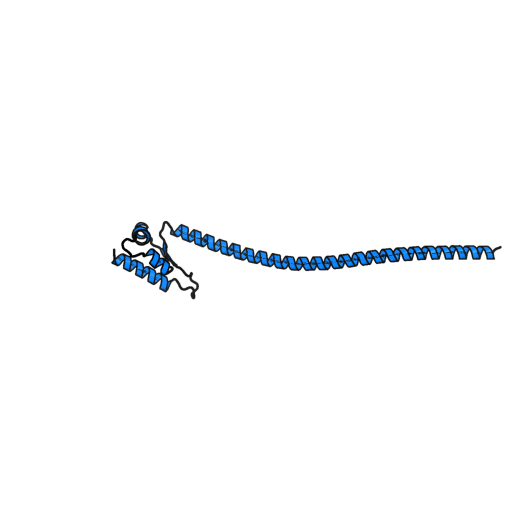19 40.128 1.00 98.12 117 HIS A C 1
ATOM 934 O O . HIS A 1 117 ? -27.425 -3.323 41.109 1.00 98.12 117 HIS A O 1
ATOM 940 N N . ILE A 1 118 ? -25.359 -3.150 40.225 1.00 98.38 118 ILE A N 1
ATOM 941 C CA . ILE A 1 118 ? -24.640 -3.197 41.507 1.00 98.38 118 ILE A CA 1
ATOM 942 C C . ILE A 1 118 ? -25.052 -2.023 42.397 1.00 98.38 118 ILE A C 1
ATOM 944 O O . ILE A 1 118 ? -25.432 -2.237 43.547 1.00 98.38 118 ILE A O 1
ATOM 948 N N . THR A 1 119 ? -25.061 -0.798 41.864 1.00 98.19 119 THR A N 1
ATOM 949 C CA . THR A 1 119 ? -25.495 0.389 42.617 1.00 98.19 119 THR A CA 1
ATOM 950 C C . THR A 1 119 ? -26.933 0.240 43.110 1.00 98.19 119 THR A C 1
ATOM 952 O O . THR A 1 119 ? -27.212 0.465 44.284 1.00 98.19 119 THR A O 1
ATOM 955 N N . SER A 1 120 ? -27.840 -0.219 42.242 1.00 98.12 120 SER A N 1
ATOM 956 C CA . SER A 1 120 ? -29.248 -0.436 42.601 1.00 98.12 120 SER A CA 1
ATOM 957 C C . SER A 1 120 ? -29.415 -1.497 43.695 1.00 98.12 120 SER A C 1
ATOM 959 O O . SER A 1 120 ? -30.216 -1.321 44.615 1.00 98.12 120 SER A O 1
ATOM 961 N N . ALA A 1 121 ? -28.657 -2.595 43.611 1.00 98.19 121 ALA A N 1
ATOM 962 C CA . ALA A 1 121 ? -28.649 -3.647 44.622 1.00 98.19 121 ALA A CA 1
ATOM 963 C C . ALA A 1 121 ? -28.106 -3.131 45.964 1.00 98.19 121 ALA A C 1
ATOM 965 O O . ALA A 1 121 ? -28.727 -3.375 46.998 1.00 98.19 121 ALA A O 1
ATOM 966 N N . SER A 1 122 ? -27.014 -2.359 45.944 1.00 98.25 122 SER A N 1
ATOM 967 C CA . SER A 1 122 ? -26.438 -1.725 47.136 1.00 98.25 122 SER A CA 1
ATOM 968 C C . SER A 1 122 ? -27.437 -0.786 47.814 1.00 98.25 122 SER A C 1
ATOM 970 O O . SER A 1 122 ? -27.655 -0.884 49.020 1.00 98.25 122 SER A O 1
ATOM 972 N N . SER A 1 123 ? -28.121 0.072 47.049 1.00 97.88 123 SER A N 1
ATOM 973 C CA . SER A 1 123 ? -29.139 0.975 47.601 1.00 97.88 123 SER A CA 1
ATOM 974 C C . SER A 1 123 ? -30.305 0.218 48.244 1.00 97.88 123 SER A C 1
ATOM 976 O O . SER A 1 123 ? -30.731 0.566 49.345 1.00 97.88 123 SER A O 1
ATOM 978 N N . ARG A 1 124 ? -30.798 -0.853 47.602 1.00 97.38 124 ARG A N 1
ATOM 979 C CA . ARG A 1 124 ? -31.855 -1.710 48.170 1.00 97.38 124 ARG A CA 1
ATOM 980 C C . ARG A 1 124 ? -31.406 -2.433 49.436 1.00 97.38 124 ARG A C 1
ATOM 982 O O . ARG A 1 124 ? -32.198 -2.581 50.368 1.00 97.38 124 ARG A O 1
ATOM 989 N N . TYR A 1 125 ? -30.156 -2.885 49.470 1.00 97.69 125 TYR A N 1
ATOM 990 C CA . TYR A 1 125 ? -29.564 -3.513 50.646 1.00 97.69 125 TYR A CA 1
ATOM 991 C C . TYR A 1 125 ? -29.533 -2.539 51.832 1.00 97.69 125 TYR A C 1
ATOM 993 O O . TYR A 1 125 ? -30.029 -2.871 52.908 1.00 97.69 125 TYR A O 1
ATOM 1001 N N . GLU A 1 126 ? -29.050 -1.311 51.625 1.00 97.56 126 GLU A N 1
ATOM 1002 C CA . GLU A 1 126 ? -29.036 -0.271 52.662 1.00 97.56 126 GLU A CA 1
ATOM 1003 C C . GLU A 1 126 ? -30.442 0.096 53.155 1.00 97.56 126 GLU A C 1
ATOM 1005 O O . GLU A 1 126 ? -30.670 0.212 54.361 1.00 97.56 126 GLU A O 1
ATOM 1010 N N . GLU A 1 127 ? -31.400 0.271 52.242 1.00 97.31 127 GLU A N 1
ATOM 1011 C CA . GLU A 1 127 ? -32.793 0.574 52.585 1.00 97.31 127 GLU A CA 1
ATOM 1012 C C . GLU A 1 127 ? -33.415 -0.535 53.444 1.00 97.31 127 GLU A C 1
ATOM 1014 O O . GLU A 1 127 ? -33.998 -0.259 54.498 1.00 97.31 127 GLU A O 1
ATOM 1019 N N . THR A 1 128 ? -33.226 -1.792 53.038 1.00 97.00 128 THR A N 1
ATOM 1020 C CA . THR A 1 128 ? -33.714 -2.960 53.782 1.00 97.00 128 THR A CA 1
ATOM 1021 C C . THR A 1 128 ? -33.049 -3.051 55.153 1.00 97.00 128 THR A C 1
ATOM 1023 O O . THR A 1 128 ? -33.732 -3.292 56.147 1.00 97.00 128 THR A O 1
ATOM 1026 N N . GLY A 1 129 ? -31.745 -2.771 55.243 1.00 96.81 129 GLY A N 1
ATOM 1027 C CA . GLY A 1 129 ? -31.025 -2.694 56.515 1.00 96.81 129 GLY A CA 1
ATOM 1028 C C . GLY A 1 129 ? -31.621 -1.654 57.470 1.00 96.81 129 GLY A C 1
ATOM 1029 O O . GLY A 1 129 ? -31.851 -1.950 58.644 1.00 96.81 129 GLY A O 1
ATOM 1030 N N . ARG A 1 130 ? -31.970 -0.457 56.973 1.00 97.00 130 ARG A N 1
ATOM 1031 C CA . ARG A 1 130 ? -32.651 0.573 57.784 1.00 97.00 130 ARG A CA 1
ATOM 1032 C C . ARG A 1 130 ? -34.039 0.122 58.245 1.00 97.00 130 ARG A C 1
ATOM 1034 O O . ARG A 1 130 ? -34.423 0.409 59.379 1.00 97.00 130 ARG A O 1
ATOM 1041 N N . LEU A 1 131 ? -34.805 -0.552 57.384 1.00 95.19 131 LEU A N 1
ATOM 1042 C CA . LEU A 1 131 ? -36.127 -1.084 57.736 1.00 95.19 131 LEU A CA 1
ATOM 1043 C C . LEU A 1 131 ? -36.037 -2.179 58.802 1.00 95.19 131 LEU A C 1
ATOM 1045 O O . LEU A 1 131 ? -36.810 -2.142 59.758 1.00 95.19 131 LEU A O 1
ATOM 1049 N N . LEU A 1 132 ? -35.075 -3.097 58.679 1.00 96.19 132 LEU A N 1
ATOM 1050 C CA . LEU A 1 132 ? -34.808 -4.131 59.680 1.00 96.19 132 LEU A CA 1
ATOM 1051 C C . LEU A 1 132 ? -34.421 -3.522 61.030 1.00 96.19 132 LEU A C 1
ATOM 1053 O O . LEU A 1 132 ? -34.966 -3.937 62.048 1.00 96.19 132 LEU A O 1
ATOM 1057 N N . GLY A 1 133 ? -33.573 -2.488 61.043 1.00 94.56 133 GLY A N 1
ATOM 1058 C CA . GLY A 1 133 ? -33.249 -1.753 62.270 1.00 94.56 133 GLY A CA 1
ATOM 1059 C C . GLY A 1 133 ? -34.493 -1.162 62.944 1.00 94.56 133 GLY A C 1
ATOM 1060 O O . GLY A 1 133 ? -34.726 -1.392 64.126 1.00 94.56 133 GLY A O 1
ATOM 1061 N N . LYS A 1 134 ? -35.359 -0.480 62.176 1.00 94.94 134 LYS A N 1
ATOM 1062 C CA . LYS A 1 134 ? -36.639 0.052 62.688 1.00 94.94 134 LYS A CA 1
ATOM 1063 C C . LYS A 1 134 ? -37.583 -1.041 63.186 1.00 94.94 134 LYS A C 1
ATOM 1065 O O . LYS A 1 134 ? -38.359 -0.795 64.106 1.00 94.94 134 LYS A O 1
ATOM 1070 N N . PHE A 1 135 ? -37.589 -2.199 62.531 1.00 94.62 135 PHE A N 1
ATOM 1071 C CA . PHE A 1 135 ? -38.389 -3.341 62.954 1.00 94.62 135 PHE A CA 1
ATOM 1072 C C . PHE A 1 135 ? -37.885 -3.883 64.294 1.00 94.62 135 PHE A C 1
ATOM 1074 O O . PHE A 1 135 ? -38.692 -4.026 65.206 1.00 94.62 135 PHE A O 1
ATOM 1081 N N . GLY A 1 136 ? -36.569 -4.070 64.442 1.00 92.25 136 GLY A N 1
ATOM 1082 C CA . GLY A 1 136 ? -35.934 -4.469 65.701 1.00 92.25 136 GLY A CA 1
ATOM 1083 C C . GLY A 1 136 ? -36.321 -3.553 66.862 1.00 92.25 136 GLY A C 1
ATOM 1084 O O . GLY A 1 136 ? -36.859 -4.029 67.854 1.00 92.25 136 GLY A O 1
ATOM 1085 N N . THR A 1 137 ? -36.202 -2.232 66.689 1.00 93.62 137 THR A N 1
ATOM 1086 C CA . THR A 1 137 ? -36.603 -1.266 67.729 1.00 93.62 137 THR A CA 1
ATOM 1087 C C . THR A 1 137 ? -38.088 -1.362 68.096 1.00 93.62 137 THR A C 1
ATOM 1089 O O . THR A 1 137 ? -38.452 -1.188 69.255 1.00 93.62 137 THR A O 1
ATOM 1092 N N . ARG A 1 138 ? -38.984 -1.637 67.134 1.00 90.69 138 ARG A N 1
ATOM 1093 C CA . ARG A 1 138 ? -40.412 -1.834 67.449 1.00 90.69 138 ARG A CA 1
ATOM 1094 C C . ARG A 1 138 ? -40.659 -3.120 68.223 1.00 90.69 138 ARG A C 1
ATOM 1096 O O . ARG A 1 138 ? -41.528 -3.121 69.087 1.00 90.69 138 ARG A O 1
ATOM 1103 N N . VAL A 1 139 ? -39.945 -4.195 67.894 1.00 90.75 139 VAL A N 1
ATOM 1104 C CA . VAL A 1 139 ? -40.034 -5.458 68.634 1.00 90.75 139 VAL A CA 1
ATOM 1105 C C . VAL A 1 139 ? -39.591 -5.236 70.079 1.00 90.75 139 VAL A C 1
ATOM 1107 O O . VAL A 1 139 ? -40.361 -5.551 70.979 1.00 90.75 139 VAL A O 1
ATOM 1110 N N . GLU A 1 140 ? -38.447 -4.583 70.298 1.00 90.44 140 GLU A N 1
ATOM 1111 C CA . GLU A 1 140 ? -37.951 -4.235 71.641 1.00 90.44 140 GLU A CA 1
ATOM 1112 C C . GLU A 1 140 ? -38.970 -3.405 72.441 1.00 90.44 140 GLU A C 1
ATOM 1114 O O . GLU A 1 140 ? -39.279 -3.730 73.584 1.00 90.44 140 GLU A O 1
ATOM 1119 N N . GLN A 1 141 ? -39.576 -2.382 71.827 1.00 89.44 141 GLN A N 1
ATOM 1120 C CA . GLN A 1 141 ? -40.604 -1.559 72.482 1.00 89.44 141 GLN A CA 1
ATOM 1121 C C . GLN A 1 141 ? -41.864 -2.348 72.871 1.00 89.44 141 GLN A C 1
ATOM 1123 O O . GLN A 1 141 ? -42.509 -2.038 73.875 1.00 89.44 141 GLN A O 1
ATOM 1128 N N . ILE A 1 142 ? -42.264 -3.331 72.059 1.00 87.06 142 ILE A N 1
ATOM 1129 C CA . ILE A 1 142 ? -43.410 -4.197 72.365 1.00 87.06 142 ILE A CA 1
ATOM 1130 C C . ILE A 1 142 ? -43.046 -5.159 73.498 1.00 87.06 142 ILE A C 1
ATOM 1132 O O . ILE A 1 142 ? -43.858 -5.353 74.403 1.00 87.06 142 ILE A O 1
ATOM 1136 N N . GLU A 1 143 ? -41.843 -5.732 73.483 1.00 80.62 143 GLU A N 1
ATOM 1137 C CA . GLU A 1 143 ? -41.353 -6.598 74.559 1.00 80.62 143 GLU A CA 1
ATOM 1138 C C . GLU A 1 143 ? -41.273 -5.853 75.900 1.00 80.62 143 GLU A C 1
ATOM 1140 O O . GLU A 1 143 ? -41.765 -6.376 76.901 1.00 80.62 143 GLU A O 1
ATOM 1145 N N . GLU A 1 144 ? -40.767 -4.614 75.921 1.00 81.06 144 GLU A N 1
ATOM 1146 C CA . GLU A 1 144 ? -40.751 -3.770 77.127 1.00 81.06 144 GLU A CA 1
ATOM 1147 C C . GLU A 1 144 ? -42.162 -3.521 77.672 1.00 81.06 144 GLU A C 1
ATOM 1149 O O . GLU A 1 144 ? -42.417 -3.775 78.849 1.00 81.06 144 GLU A O 1
ATOM 1154 N N . LYS A 1 145 ? -43.109 -3.100 76.823 1.00 76.25 145 LYS A N 1
ATOM 1155 C CA . LYS A 1 145 ? -44.501 -2.862 77.248 1.00 76.25 145 LYS A CA 1
ATOM 1156 C C . LYS A 1 145 ? -45.194 -4.121 77.759 1.00 76.25 145 LYS A C 1
ATOM 1158 O O . LYS A 1 145 ? -45.902 -4.071 78.757 1.00 76.25 145 LYS A O 1
ATOM 1163 N N . THR A 1 146 ? -44.976 -5.258 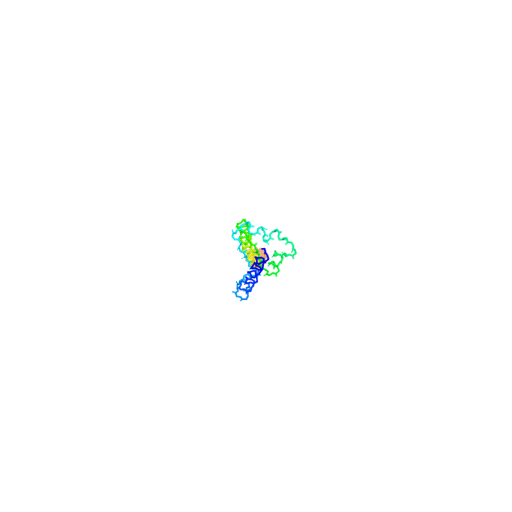77.102 1.00 70.25 146 THR A N 1
ATOM 1164 C CA . THR A 1 146 ? -45.588 -6.536 77.504 1.00 70.25 146 THR A CA 1
ATOM 1165 C C . THR A 1 146 ? -44.983 -7.061 78.815 1.00 70.25 146 THR A C 1
ATOM 1167 O O . THR A 1 146 ? -45.657 -7.747 79.587 1.00 70.25 146 THR A O 1
ATOM 1170 N N . GLY A 1 147 ? -43.713 -6.744 79.085 1.00 67.25 147 GLY A N 1
ATOM 1171 C CA . GLY A 1 147 ? -43.050 -7.023 80.358 1.00 67.25 147 GLY A CA 1
ATOM 1172 C C . GLY A 1 147 ? -43.549 -6.145 81.508 1.00 67.25 147 GLY A C 1
ATOM 1173 O O . GLY A 1 147 ? -43.664 -6.638 82.631 1.00 67.25 147 GLY A O 1
ATOM 1174 N N . ASP A 1 148 ? -43.881 -4.884 81.227 1.00 61.78 148 ASP A N 1
ATOM 1175 C CA . ASP A 1 148 ? -44.409 -3.926 82.207 1.00 61.78 148 ASP A CA 1
ATOM 1176 C C . ASP A 1 148 ? -45.876 -4.230 82.570 1.00 61.78 148 ASP A C 1
ATOM 1178 O O . ASP A 1 148 ? -46.221 -4.327 83.750 1.00 61.78 148 ASP A O 1
ATOM 1182 N N . ASP A 1 149 ? -46.709 -4.555 81.571 1.00 60.50 149 ASP A N 1
ATOM 1183 C CA . ASP A 1 149 ? -48.094 -5.011 81.778 1.00 60.50 149 ASP A CA 1
ATOM 1184 C C . ASP A 1 149 ? -48.156 -6.308 82.606 1.00 60.50 149 ASP A C 1
ATOM 1186 O O . ASP A 1 149 ? -49.043 -6.489 83.438 1.00 60.50 149 ASP A O 1
ATOM 1190 N N . ARG A 1 150 ? -47.189 -7.224 82.443 1.00 59.53 150 ARG A N 1
ATOM 1191 C CA . ARG A 1 150 ? -47.105 -8.440 83.275 1.00 59.53 150 ARG A CA 1
ATOM 1192 C C . ARG A 1 150 ? -46.705 -8.165 84.723 1.00 59.53 150 ARG A C 1
ATOM 1194 O O . ARG A 1 150 ? -47.061 -8.967 85.581 1.00 59.53 150 ARG A O 1
ATOM 1201 N N . ARG A 1 151 ? -45.968 -7.088 85.009 1.00 57.62 151 ARG A N 1
ATOM 1202 C CA . ARG A 1 151 ? -45.595 -6.715 86.384 1.00 57.62 151 ARG A CA 1
ATOM 1203 C C . ARG A 1 151 ? -46.760 -6.066 87.127 1.00 57.62 151 ARG A C 1
ATOM 1205 O O . ARG A 1 151 ? -46.945 -6.378 88.295 1.00 57.62 151 ARG A O 1
ATOM 1212 N N . GLN A 1 152 ? -47.594 -5.284 86.440 1.00 56.31 152 GLN A N 1
ATOM 1213 C CA . GLN A 1 152 ? -48.807 -4.690 87.020 1.00 56.31 152 GLN A CA 1
ATOM 1214 C C . GLN A 1 152 ? -49.920 -5.695 87.361 1.00 56.31 152 GLN A C 1
ATOM 1216 O O . GLN A 1 152 ? -50.801 -5.366 88.142 1.00 56.31 152 GLN A O 1
ATOM 1221 N N . ILE A 1 153 ? -49.914 -6.902 86.785 1.00 56.47 153 ILE A N 1
ATOM 1222 C CA . ILE A 1 153 ? -50.930 -7.940 87.064 1.00 56.47 153 ILE A CA 1
ATOM 1223 C C . ILE A 1 153 ? -50.546 -8.813 88.282 1.00 56.47 153 ILE A C 1
ATOM 1225 O O . ILE A 1 153 ? -51.368 -9.584 88.773 1.00 56.47 153 ILE A O 1
ATOM 1229 N N . ILE A 1 154 ? -49.297 -8.731 88.757 1.00 53.53 154 ILE A N 1
ATOM 1230 C CA . ILE A 1 154 ? -48.768 -9.567 89.853 1.00 53.53 154 ILE A CA 1
ATOM 1231 C C . ILE A 1 154 ? -48.682 -8.789 91.190 1.00 53.53 154 ILE A C 1
ATOM 1233 O O . ILE A 1 154 ? -48.477 -9.411 92.232 1.00 53.53 154 ILE A O 1
ATOM 1237 N N . GLU A 1 155 ? -48.897 -7.468 91.182 1.00 43.03 155 GLU A N 1
ATOM 1238 C CA . GLU A 1 155 ? -49.156 -6.639 92.380 1.00 43.03 155 GLU A CA 1
ATOM 1239 C C . GLU A 1 155 ? -50.661 -6.452 92.625 1.00 43.03 155 GLU A C 1
ATOM 1241 O O . GLU A 1 155 ? -51.058 -6.457 93.815 1.00 43.03 155 GLU A O 1
#

Radius of gyration: 45.25 Å; chains: 1; bounding box: 79×26×133 Å

Sequence (155 aa):
KKEFVKSVKLRIDEIATKYIAPDEGTLDFALMYIPAENVYYETIIKGEDGNDLVSYAYGKRVIPVSPNNLYVYLQTIAMGLRGMQVEHRAKEILADLSRLNTEFTKVTESYDVLGKHITSASSRYEETGRLLGKFGTRVEQIEEKTGDDRRQIIE

Secondary structure (DSSP, 8-state):
-HHHHHHHHHHHHHHHHHT--GGGT--SSEEEE-S-HHHHIIIIIS--SS--HHHHHHHTTEEEE-HHHHHHHHHHHHHHHHHHHHHHHHHHHHHHHHHHHHHHHHHHHHHHHHHHHHHHHHHHHHHHHHHHHHHHHHHHHHHHHHHHHHHHTT-

Foldseek 3Di:
DVVVLVVLLVVLVVCLVPQCDVVVPGDNAEEDEDADPVCCCDRAPVDPDPPNVCVSSVVSRYHYDYPVCPVVVVVVVVVVVVVVVVVVVVVVVVVVVVVVVVVVVVVVVVVVVVVVVVVVVVVVVVVVVVVVVVVVVVVVVVVVVVVVVVVVVVD

InterPro domains:
  IPR003798 DNA recombination RmuC [PF02646] (2-145)
  IPR003798 DNA recombination RmuC [PTHR30563] (2-144)

Organism: NCBI:txid2053526